Protein AF-A0A946WS63-F1 (afdb_monomer)

Structure (mmCIF, N/CA/C/O backbone):
data_AF-A0A946WS63-F1
#
_entry.id   AF-A0A946WS63-F1
#
loop_
_atom_site.group_PDB
_atom_site.id
_atom_site.type_symbol
_atom_site.label_atom_id
_atom_site.label_alt_id
_atom_site.label_comp_id
_atom_site.label_asym_id
_atom_site.label_entity_id
_atom_site.label_seq_id
_atom_site.pdbx_PDB_ins_code
_atom_site.Cartn_x
_atom_site.Cartn_y
_atom_site.Cartn_z
_atom_site.occupancy
_atom_site.B_iso_or_equiv
_atom_site.auth_seq_id
_atom_site.auth_comp_id
_atom_site.auth_asym_id
_atom_site.auth_atom_id
_atom_site.pdbx_PDB_model_num
ATOM 1 N N . MET A 1 1 ? 13.168 -41.977 -42.719 1.00 45.47 1 MET A N 1
ATOM 2 C CA . MET A 1 1 ? 12.882 -40.544 -42.503 1.00 45.47 1 MET A CA 1
ATOM 3 C C . MET A 1 1 ? 12.108 -40.447 -41.207 1.00 45.47 1 MET A C 1
ATOM 5 O O . MET A 1 1 ? 11.120 -41.153 -41.066 1.00 45.47 1 MET A O 1
ATOM 9 N N . ILE A 1 2 ? 12.636 -39.710 -40.234 1.00 39.19 2 ILE A N 1
ATOM 10 C CA . ILE A 1 2 ? 12.066 -39.581 -38.894 1.00 39.19 2 ILE A CA 1
ATOM 11 C C . ILE A 1 2 ? 11.489 -38.170 -38.816 1.00 39.19 2 ILE A C 1
ATOM 13 O O . ILE A 1 2 ? 12.269 -37.226 -38.771 1.00 39.19 2 ILE A O 1
ATOM 17 N N . ASP A 1 3 ? 10.166 -38.025 -38.781 1.00 42.94 3 ASP A N 1
ATOM 18 C CA . ASP A 1 3 ? 9.544 -36.787 -38.306 1.00 42.94 3 ASP A CA 1
ATOM 19 C C . ASP A 1 3 ? 9.078 -37.011 -36.869 1.00 42.94 3 ASP A C 1
ATOM 21 O O . ASP A 1 3 ? 7.996 -37.529 -36.590 1.00 42.94 3 ASP A O 1
ATOM 25 N N . GLN A 1 4 ? 9.966 -36.665 -35.935 1.00 46.38 4 GLN A N 1
ATOM 26 C CA . GLN A 1 4 ? 9.633 -36.573 -34.522 1.00 46.38 4 GLN A CA 1
ATOM 27 C C . GLN A 1 4 ? 8.881 -35.266 -34.275 1.00 46.38 4 GLN A C 1
ATOM 29 O O . GLN A 1 4 ? 9.464 -34.185 -34.219 1.00 46.38 4 GLN A O 1
ATOM 34 N N . ASN A 1 5 ? 7.566 -35.403 -34.147 1.00 52.06 5 ASN A N 1
ATOM 35 C CA . ASN A 1 5 ? 6.743 -34.825 -33.088 1.00 52.06 5 ASN A CA 1
ATOM 36 C C . ASN A 1 5 ? 7.452 -33.755 -32.221 1.00 52.06 5 ASN A C 1
ATOM 38 O O . ASN A 1 5 ? 8.029 -34.064 -31.177 1.00 52.06 5 ASN A O 1
ATOM 42 N N . ARG A 1 6 ? 7.404 -32.481 -32.631 1.00 48.72 6 ARG A N 1
ATOM 43 C CA . ARG A 1 6 ? 7.819 -31.361 -31.773 1.00 48.72 6 ARG A CA 1
ATOM 44 C C . ARG A 1 6 ? 6.637 -30.908 -30.923 1.00 48.72 6 ARG A C 1
ATOM 46 O O . ARG A 1 6 ? 5.990 -29.908 -31.213 1.00 48.72 6 ARG A O 1
ATOM 53 N N . ASN A 1 7 ? 6.386 -31.647 -29.846 1.00 55.44 7 ASN A N 1
ATOM 54 C CA . ASN A 1 7 ? 5.740 -31.079 -28.669 1.00 55.44 7 ASN A CA 1
ATOM 55 C C . ASN A 1 7 ? 6.703 -30.045 -28.071 1.00 55.44 7 ASN A C 1
ATOM 57 O O . ASN A 1 7 ? 7.649 -30.403 -27.371 1.00 55.44 7 ASN A O 1
ATOM 61 N N . SER A 1 8 ? 6.491 -28.764 -28.369 1.00 54.53 8 SER A N 1
ATOM 62 C CA . SER A 1 8 ? 7.153 -27.686 -27.632 1.00 54.53 8 SER A CA 1
ATOM 63 C C . SER A 1 8 ? 6.685 -27.719 -26.171 1.00 54.53 8 SER A C 1
ATOM 65 O O . SER A 1 8 ? 5.471 -27.751 -25.939 1.00 54.53 8 SER A O 1
ATOM 67 N N . PRO A 1 9 ? 7.584 -27.685 -25.172 1.00 51.78 9 PRO A N 1
ATOM 68 C CA . PRO A 1 9 ? 7.164 -27.496 -23.794 1.00 51.78 9 PRO A CA 1
ATOM 69 C C . PRO A 1 9 ? 6.581 -26.085 -23.660 1.00 51.78 9 PRO A C 1
ATOM 71 O O . PRO A 1 9 ? 7.268 -25.092 -23.888 1.00 51.78 9 PRO A O 1
ATOM 74 N N . LYS A 1 10 ? 5.296 -25.985 -23.307 1.00 59.19 10 LYS A N 1
ATOM 75 C CA . LYS A 1 10 ? 4.738 -24.751 -22.744 1.00 59.19 10 LYS A CA 1
ATOM 76 C C . LYS A 1 10 ? 5.339 -24.620 -21.346 1.00 59.19 10 LYS A C 1
ATOM 78 O O . LYS A 1 10 ? 4.878 -25.300 -20.432 1.00 59.19 10 LYS A O 1
ATOM 83 N N . SER A 1 11 ? 6.416 -23.854 -21.191 1.00 66.25 11 SER A N 1
ATOM 84 C CA . SER A 1 11 ? 6.976 -23.611 -19.864 1.00 66.25 11 SER A CA 1
ATOM 85 C C . SER A 1 11 ? 5.987 -22.761 -19.055 1.00 66.25 11 SER A C 1
ATOM 87 O O . SER A 1 11 ? 5.548 -21.702 -19.495 1.00 66.25 11 SER A O 1
ATOM 89 N N . ASN A 1 12 ? 5.594 -23.254 -17.877 1.00 73.69 12 ASN A N 1
ATOM 90 C CA . ASN A 1 12 ? 4.776 -22.525 -16.896 1.00 73.69 12 ASN A CA 1
ATOM 91 C C . ASN A 1 12 ? 5.679 -21.688 -15.972 1.00 73.69 12 ASN A C 1
ATOM 93 O O . ASN A 1 12 ? 5.493 -21.664 -14.755 1.00 73.69 12 ASN A O 1
ATOM 97 N N . GLU A 1 13 ? 6.727 -21.089 -16.530 1.00 79.88 13 GLU A N 1
ATOM 98 C CA . GLU A 1 13 ? 7.737 -20.374 -15.759 1.00 79.88 13 GLU A CA 1
ATOM 99 C C . GLU A 1 13 ? 7.299 -18.922 -15.558 1.00 79.88 13 GLU A C 1
ATOM 101 O O . GLU A 1 13 ? 6.982 -18.211 -16.512 1.00 79.88 13 GLU A O 1
ATOM 106 N N . TYR A 1 14 ? 7.278 -18.485 -14.299 1.00 68.75 14 TYR A N 1
ATOM 107 C CA . TYR A 1 14 ? 7.043 -17.095 -13.926 1.00 68.75 14 TYR A CA 1
ATOM 108 C C . TYR A 1 14 ? 8.393 -16.445 -13.625 1.00 68.75 14 TYR A C 1
ATOM 110 O O . TYR A 1 14 ? 9.072 -16.840 -12.680 1.00 68.75 14 TYR A O 1
ATOM 118 N N . PHE A 1 15 ? 8.772 -15.445 -14.417 1.00 60.28 15 PHE A N 1
ATOM 119 C CA . PHE A 1 15 ? 9.956 -14.626 -14.170 1.00 60.28 15 PHE A CA 1
ATOM 120 C C . PHE A 1 15 ? 9.532 -13.289 -13.564 1.00 60.28 15 PHE A C 1
ATOM 122 O O . PHE A 1 15 ? 8.589 -12.655 -14.040 1.00 60.28 15 PHE A O 1
ATOM 129 N N . THR A 1 16 ? 10.233 -12.850 -12.523 1.00 60.94 16 THR A N 1
ATOM 130 C CA . THR A 1 16 ? 10.085 -11.506 -11.957 1.00 60.94 16 THR A CA 1
ATOM 131 C C . THR A 1 16 ? 11.400 -10.761 -12.156 1.00 60.94 16 THR A C 1
ATOM 133 O O . THR A 1 16 ? 12.411 -11.136 -11.565 1.00 60.94 16 THR A O 1
ATOM 136 N N . GLU A 1 17 ? 11.410 -9.728 -12.995 1.00 54.66 17 GLU A N 1
ATOM 137 C CA . GLU A 1 17 ? 12.567 -8.843 -13.151 1.00 54.66 17 GLU A CA 1
ATOM 138 C C . GLU A 1 17 ? 12.390 -7.600 -12.270 1.00 54.66 17 GLU A C 1
ATOM 140 O O . GLU A 1 17 ? 11.484 -6.795 -12.491 1.00 54.66 17 GLU A O 1
ATOM 145 N N . GLY A 1 18 ? 13.269 -7.436 -11.277 1.00 62.25 18 GLY A N 1
ATOM 146 C CA . GLY A 1 18 ? 13.241 -6.302 -10.348 1.00 62.25 18 GLY A CA 1
ATOM 147 C C . GLY A 1 18 ? 12.190 -6.413 -9.236 1.00 62.25 18 GLY A C 1
ATOM 148 O O . GLY A 1 18 ? 11.258 -7.217 -9.295 1.00 62.25 18 GLY A O 1
ATOM 149 N N . GLY A 1 19 ? 12.381 -5.610 -8.190 1.00 76.12 19 GLY A N 1
ATOM 150 C CA . GLY A 1 19 ? 11.512 -5.507 -7.025 1.00 76.12 19 GLY A CA 1
ATOM 151 C C . GLY A 1 19 ? 10.668 -4.232 -7.062 1.00 76.12 19 GLY A C 1
ATOM 152 O O . GLY A 1 19 ? 10.022 -3.896 -8.060 1.00 76.12 19 GLY A O 1
ATOM 153 N N . LEU A 1 20 ? 10.651 -3.504 -5.946 1.00 86.06 20 LEU A N 1
ATOM 154 C CA . LEU A 1 20 ? 9.884 -2.264 -5.811 1.00 86.06 20 LEU A CA 1
ATOM 155 C C . LEU A 1 20 ? 10.603 -1.043 -6.404 1.00 86.06 20 LEU A C 1
ATOM 157 O O . LEU A 1 20 ? 10.045 0.046 -6.370 1.00 86.06 20 LEU A O 1
ATOM 161 N N . GLU A 1 21 ? 11.795 -1.162 -6.991 1.00 88.19 21 GLU A N 1
ATOM 162 C CA . GLU A 1 21 ? 12.591 0.004 -7.411 1.00 88.19 21 GLU A CA 1
ATOM 163 C C . GLU A 1 21 ? 11.857 0.857 -8.449 1.00 88.19 21 GLU A C 1
ATOM 165 O O . GLU A 1 21 ? 11.841 2.083 -8.356 1.00 88.19 21 GLU A O 1
ATOM 170 N N . ASN A 1 22 ? 11.209 0.218 -9.426 1.00 87.94 22 ASN A N 1
ATOM 171 C CA . ASN A 1 22 ? 10.415 0.918 -10.440 1.00 87.94 22 ASN A CA 1
ATOM 172 C C . ASN A 1 22 ? 9.159 1.562 -9.850 1.00 87.94 22 ASN A C 1
ATOM 174 O O . ASN A 1 22 ? 8.718 2.603 -10.335 1.00 87.94 22 ASN A O 1
ATOM 178 N N . PHE A 1 23 ? 8.593 0.960 -8.807 1.00 91.06 23 PHE A N 1
ATOM 179 C CA . PHE A 1 23 ? 7.492 1.550 -8.063 1.00 91.06 23 PHE A CA 1
ATOM 180 C C . PHE A 1 23 ? 7.972 2.789 -7.300 1.00 91.06 23 PHE A C 1
ATOM 182 O O . PHE A 1 23 ? 7.449 3.876 -7.529 1.00 91.06 23 PHE A O 1
ATOM 189 N N . ILE A 1 24 ? 9.028 2.654 -6.493 1.00 92.44 24 ILE A N 1
ATOM 190 C CA . ILE A 1 24 ? 9.610 3.720 -5.669 1.00 92.44 24 ILE A CA 1
ATOM 191 C C . ILE A 1 24 ? 10.069 4.914 -6.514 1.00 92.44 24 ILE A 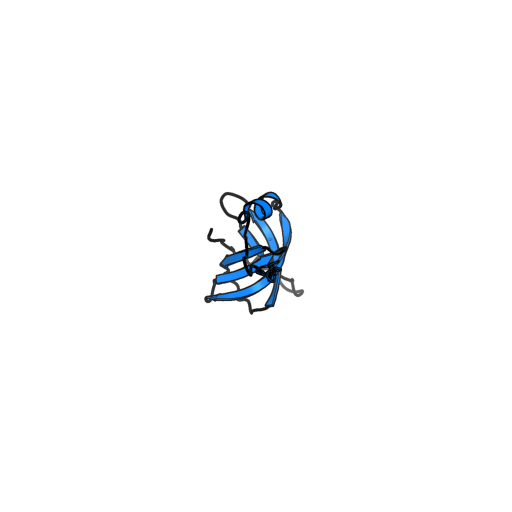C 1
ATOM 193 O O . ILE A 1 24 ? 9.760 6.049 -6.168 1.00 92.44 24 ILE A O 1
ATOM 197 N N . LYS A 1 25 ? 10.721 4.685 -7.663 1.00 92.44 25 LYS A N 1
ATOM 198 C CA . LYS A 1 25 ? 11.162 5.754 -8.586 1.00 92.44 25 LYS A CA 1
ATOM 199 C C . LYS A 1 25 ? 10.027 6.629 -9.121 1.00 92.44 25 LYS A C 1
ATOM 201 O O . LYS A 1 25 ? 10.288 7.733 -9.582 1.00 92.44 25 LYS A O 1
ATOM 206 N N . ARG A 1 26 ? 8.793 6.122 -9.122 1.00 93.69 26 ARG A N 1
ATOM 207 C CA . ARG A 1 26 ? 7.610 6.845 -9.606 1.00 93.69 26 ARG A CA 1
ATOM 208 C C . ARG A 1 26 ? 6.901 7.625 -8.504 1.00 93.69 26 ARG A C 1
ATOM 210 O O . ARG A 1 26 ? 5.963 8.350 -8.817 1.00 93.69 26 ARG A O 1
ATOM 217 N N . LEU A 1 27 ? 7.278 7.427 -7.243 1.00 95.69 27 LEU A N 1
ATOM 218 C CA . LEU A 1 27 ? 6.623 8.068 -6.114 1.00 95.69 27 LEU A CA 1
ATOM 219 C C . LEU A 1 27 ? 7.232 9.434 -5.828 1.00 95.69 27 LEU A C 1
ATOM 221 O O . LEU A 1 27 ? 8.446 9.612 -5.814 1.00 95.69 27 LEU A O 1
ATOM 225 N N . GLU A 1 28 ? 6.357 10.376 -5.503 1.00 96.25 28 GLU A N 1
ATOM 226 C CA . GLU A 1 28 ? 6.719 11.719 -5.071 1.00 96.25 28 GLU A CA 1
ATOM 227 C C . GLU A 1 28 ? 5.942 12.060 -3.802 1.00 96.25 28 GLU A C 1
ATOM 229 O O . GLU A 1 28 ? 4.788 11.658 -3.639 1.00 96.25 28 GLU A O 1
ATOM 234 N N . LYS A 1 29 ? 6.555 12.813 -2.885 1.00 95.94 29 LYS A N 1
ATOM 235 C CA . LYS A 1 29 ? 5.875 13.265 -1.666 1.00 95.94 29 LYS A CA 1
ATOM 236 C C . LYS A 1 29 ? 4.641 14.103 -2.021 1.00 95.94 29 LYS A C 1
ATOM 238 O O . LYS A 1 29 ? 4.714 15.009 -2.842 1.00 95.94 29 LYS A O 1
ATOM 243 N N . GLY A 1 30 ? 3.514 13.813 -1.377 1.00 96.00 30 GLY A N 1
ATOM 244 C CA . GLY A 1 30 ? 2.210 14.422 -1.645 1.00 96.00 30 GLY A CA 1
ATOM 245 C C . GLY A 1 30 ? 1.400 13.726 -2.746 1.00 96.00 30 GLY A C 1
ATOM 246 O O . GLY A 1 30 ? 0.219 14.035 -2.909 1.00 96.00 30 GLY A O 1
ATOM 247 N N . MET A 1 31 ? 1.984 12.767 -3.472 1.00 96.94 31 MET A N 1
ATOM 248 C CA . MET A 1 31 ? 1.281 12.013 -4.509 1.00 96.94 31 MET A CA 1
ATOM 249 C C . MET A 1 31 ? 0.123 11.207 -3.915 1.00 96.94 31 MET A C 1
ATOM 251 O O . MET A 1 31 ? 0.289 10.502 -2.920 1.00 96.94 31 MET A O 1
ATOM 255 N N . GLN A 1 32 ? -1.048 11.286 -4.550 1.00 96.62 32 GLN A N 1
ATOM 256 C CA . GLN A 1 32 ? -2.204 10.471 -4.187 1.00 96.62 32 GLN A CA 1
ATOM 257 C C . GLN A 1 32 ? -2.169 9.134 -4.920 1.00 96.62 32 GLN A C 1
ATOM 259 O O . GLN A 1 32 ? -2.032 9.079 -6.143 1.00 96.62 32 GLN A O 1
ATOM 264 N N . LEU A 1 33 ? -2.354 8.057 -4.168 1.00 96.06 33 LEU A N 1
ATOM 265 C CA . LEU A 1 33 ? -2.397 6.692 -4.666 1.00 96.06 33 LEU A CA 1
ATOM 266 C C . LEU A 1 33 ? -3.767 6.086 -4.366 1.00 96.06 33 LEU A C 1
ATOM 268 O O . LEU A 1 33 ? -4.397 6.377 -3.348 1.00 96.06 33 LEU A O 1
ATOM 272 N N . SER A 1 34 ? -4.222 5.214 -5.256 1.00 96.44 34 SER A N 1
ATOM 273 C CA . SER A 1 34 ? -5.343 4.313 -4.988 1.00 96.44 34 SER A CA 1
ATOM 274 C C . SER A 1 34 ? -4.805 2.894 -4.934 1.00 96.44 34 SER A C 1
ATOM 276 O O . SER A 1 34 ? -4.016 2.495 -5.795 1.00 96.44 34 SER A O 1
ATOM 278 N N . GLY A 1 35 ? -5.220 2.150 -3.918 1.00 96.25 35 GLY A N 1
ATOM 279 C CA . GLY A 1 35 ? -4.795 0.778 -3.710 1.00 96.25 35 GLY A CA 1
ATOM 280 C C . GLY A 1 35 ? -5.940 -0.116 -3.272 1.00 96.25 35 GLY A C 1
ATOM 281 O O . GLY A 1 35 ? -7.043 0.348 -2.978 1.00 96.25 35 GLY A O 1
ATOM 282 N N . ARG A 1 36 ? -5.661 -1.416 -3.236 1.00 97.56 36 ARG A N 1
ATOM 283 C CA . ARG A 1 36 ? -6.604 -2.434 -2.776 1.00 97.56 36 ARG A CA 1
ATOM 284 C C . ARG A 1 36 ? -5.928 -3.405 -1.826 1.00 97.56 36 ARG A C 1
ATOM 286 O O . ARG A 1 36 ? -4.836 -3.880 -2.130 1.00 97.56 36 ARG A O 1
ATOM 293 N N . ILE A 1 37 ? -6.592 -3.746 -0.733 1.00 97.25 37 ILE A N 1
ATOM 294 C CA . ILE A 1 37 ? -6.155 -4.823 0.157 1.00 97.25 37 ILE A CA 1
ATOM 295 C C . ILE A 1 37 ? -6.445 -6.159 -0.527 1.00 97.25 37 ILE A C 1
ATOM 297 O O . ILE A 1 37 ? -7.587 -6.451 -0.871 1.00 97.25 37 ILE A O 1
ATOM 301 N N . LEU A 1 38 ? -5.422 -6.966 -0.790 1.00 97.25 38 LEU A N 1
ATOM 302 C CA . LEU A 1 38 ? -5.586 -8.293 -1.391 1.00 97.25 38 LEU A CA 1
ATOM 303 C C . LEU A 1 38 ? -5.766 -9.377 -0.337 1.00 97.25 38 LEU A C 1
ATOM 305 O O . LEU A 1 38 ? -6.565 -10.293 -0.534 1.00 97.25 38 LEU A O 1
ATOM 309 N N . ASP A 1 39 ? -5.009 -9.258 0.750 1.00 97.00 39 ASP A N 1
ATOM 310 C CA . ASP A 1 39 ? -5.011 -10.203 1.855 1.00 97.00 39 ASP A CA 1
ATOM 311 C C . ASP A 1 39 ? -4.700 -9.508 3.183 1.00 97.00 39 ASP A C 1
ATOM 313 O O . ASP A 1 39 ? -4.043 -8.461 3.201 1.00 97.00 39 ASP A O 1
ATOM 317 N N . CYS A 1 40 ? -5.164 -10.111 4.275 1.00 95.69 40 CYS A N 1
ATOM 318 C CA . CYS A 1 40 ? -4.849 -9.699 5.641 1.00 95.69 40 CYS A CA 1
ATOM 319 C C . CYS A 1 40 ? -3.961 -10.792 6.241 1.00 95.69 40 CYS A C 1
ATOM 321 O O . CYS A 1 40 ? -4.454 -11.8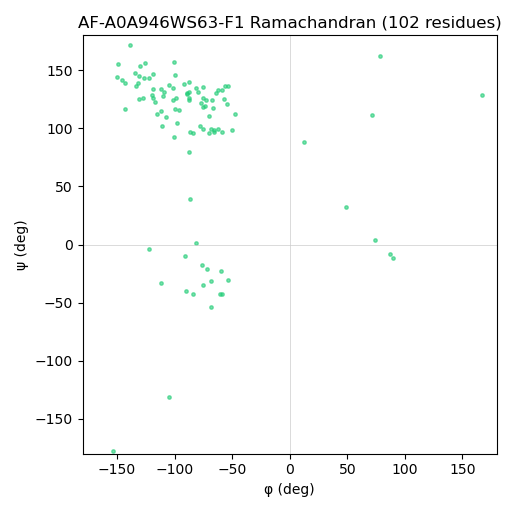73 6.559 1.00 95.69 40 CYS A O 1
ATOM 323 N N . ALA A 1 41 ? -2.655 -10.536 6.306 1.00 89.31 41 ALA A N 1
ATOM 324 C CA . ALA A 1 41 ? -1.670 -11.510 6.770 1.00 89.31 41 ALA A CA 1
ATOM 325 C C . ALA A 1 41 ? -1.700 -11.669 8.299 1.00 89.31 41 ALA A C 1
ATOM 327 O O . ALA A 1 41 ? -1.505 -12.775 8.795 1.00 89.31 41 ALA A O 1
ATOM 328 N N . ASP A 1 42 ? -1.976 -10.576 9.018 1.00 91.00 42 ASP A N 1
ATOM 329 C CA . ASP A 1 42 ? -2.153 -10.527 10.475 1.00 91.00 42 ASP A CA 1
ATOM 330 C C . ASP A 1 42 ? -3.062 -9.332 10.860 1.00 91.00 42 ASP A C 1
ATOM 332 O O . ASP A 1 42 ? -3.515 -8.598 9.977 1.00 91.00 42 ASP A O 1
ATOM 336 N N . GLU A 1 43 ? -3.312 -9.083 12.153 1.00 88.62 43 GLU A N 1
ATOM 337 C CA . GLU A 1 43 ? -4.142 -7.965 12.656 1.00 88.62 43 GLU A CA 1
ATOM 338 C C . GLU A 1 43 ? -3.698 -6.587 12.137 1.00 88.62 43 GLU A C 1
ATOM 340 O O . GLU A 1 43 ? -4.514 -5.673 11.960 1.00 88.62 43 GLU A O 1
ATOM 345 N N . HIS A 1 44 ? -2.401 -6.429 11.876 1.00 93.12 44 HIS A N 1
ATOM 346 C CA . HIS A 1 44 ? -1.817 -5.171 11.419 1.00 93.12 44 HIS A CA 1
ATOM 347 C C . HIS A 1 44 ? -1.084 -5.282 10.090 1.00 93.12 44 HIS A C 1
ATOM 349 O O . HIS A 1 44 ? -0.645 -4.254 9.589 1.00 93.12 44 HIS A O 1
ATOM 355 N N . GLN A 1 45 ? -0.967 -6.475 9.504 1.00 95.38 45 GLN A N 1
ATOM 356 C CA . GLN A 1 45 ? -0.219 -6.694 8.269 1.00 95.38 45 GLN A CA 1
ATOM 357 C C . GLN A 1 45 ? -1.146 -7.002 7.097 1.00 95.38 45 GLN A C 1
ATOM 359 O O . GLN A 1 45 ? -1.973 -7.913 7.138 1.00 95.38 45 GLN A O 1
ATOM 364 N N . TYR A 1 46 ? -0.961 -6.257 6.014 1.00 96.56 46 TYR A N 1
ATOM 365 C CA . TYR A 1 46 ? -1.820 -6.279 4.839 1.00 96.56 46 TYR A CA 1
ATOM 366 C C . TYR A 1 46 ? -0.993 -6.398 3.569 1.00 96.56 46 TYR A C 1
ATOM 368 O O . TYR A 1 46 ? 0.019 -5.712 3.406 1.00 96.56 46 TYR A O 1
ATOM 376 N N . LEU A 1 47 ? -1.476 -7.208 2.628 1.00 96.81 47 LEU A N 1
ATOM 377 C CA . LEU A 1 47 ? -0.954 -7.229 1.269 1.00 96.81 47 LEU A CA 1
ATOM 378 C C . LEU A 1 47 ? -1.678 -6.166 0.436 1.00 96.81 47 LEU A C 1
ATOM 380 O O . LEU A 1 47 ? -2.774 -6.395 -0.079 1.00 96.81 47 LEU A O 1
ATOM 384 N N . LEU A 1 48 ? -1.069 -4.993 0.306 1.00 96.62 48 LEU A N 1
ATOM 385 C CA . LEU A 1 48 ? -1.599 -3.850 -0.428 1.00 96.62 48 LEU A CA 1
ATOM 386 C C . LEU A 1 48 ? -1.174 -3.901 -1.900 1.00 96.62 48 LEU A C 1
ATOM 388 O O . LEU A 1 48 ? 0.011 -4.001 -2.209 1.00 96.62 48 LEU A O 1
ATOM 392 N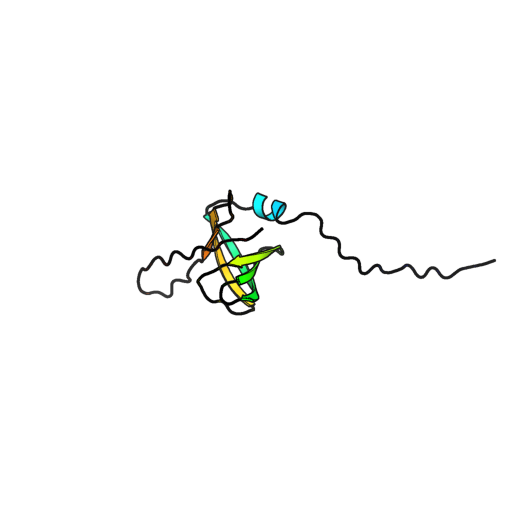 N . ARG A 1 49 ? -2.127 -3.765 -2.827 1.00 96.19 49 ARG A N 1
ATOM 393 C CA . ARG A 1 49 ? -1.846 -3.616 -4.261 1.00 96.19 49 ARG A CA 1
ATOM 394 C C . ARG A 1 49 ? -1.956 -2.171 -4.720 1.00 96.19 49 ARG A C 1
ATOM 396 O O . ARG A 1 49 ? -3.036 -1.593 -4.623 1.00 96.19 49 ARG A O 1
ATOM 403 N N . ILE A 1 50 ? -0.893 -1.639 -5.327 1.00 95.94 50 ILE A N 1
ATOM 404 C CA . ILE A 1 50 ? -0.873 -0.334 -6.013 1.00 95.94 50 ILE A CA 1
ATOM 405 C C . ILE A 1 50 ? -0.243 -0.515 -7.396 1.00 95.94 50 ILE A C 1
ATOM 407 O O . ILE A 1 50 ? 0.858 -1.039 -7.513 1.00 95.94 50 ILE A O 1
ATOM 411 N N . TRP A 1 51 ? -0.939 -0.100 -8.460 1.00 93.19 51 TRP A N 1
ATOM 412 C CA . TRP A 1 51 ? -0.456 -0.176 -9.855 1.00 93.19 51 TRP A CA 1
ATOM 413 C C . TRP A 1 51 ? 0.121 -1.541 -10.282 1.00 93.19 51 TRP A C 1
ATOM 415 O O . TRP A 1 51 ? 1.031 -1.604 -11.102 1.00 93.19 51 TRP A O 1
ATOM 425 N N . GLY A 1 52 ? -0.403 -2.633 -9.722 1.00 91.00 52 GLY A N 1
ATOM 426 C CA . GLY A 1 52 ? 0.066 -3.997 -9.993 1.00 91.00 52 GLY A CA 1
ATOM 427 C C . GLY A 1 52 ? 1.180 -4.497 -9.065 1.00 91.00 52 GLY A C 1
ATOM 428 O O . GLY A 1 52 ? 1.411 -5.702 -9.026 1.00 91.00 52 GLY A O 1
ATOM 429 N N . TYR A 1 53 ? 1.797 -3.626 -8.265 1.00 92.62 53 TYR A N 1
ATOM 430 C CA . TYR A 1 53 ? 2.754 -4.010 -7.226 1.00 92.62 53 TYR A CA 1
ATOM 431 C C . TYR A 1 53 ? 2.014 -4.502 -5.990 1.00 92.62 53 TYR A C 1
ATOM 433 O O . TYR A 1 53 ? 1.093 -3.829 -5.532 1.00 92.62 53 TYR A O 1
ATOM 441 N N . ASN A 1 54 ? 2.420 -5.654 -5.456 1.00 93.19 54 ASN A N 1
ATOM 442 C CA . ASN A 1 54 ? 1.935 -6.166 -4.176 1.00 93.19 54 ASN A CA 1
ATOM 443 C C . ASN A 1 54 ? 2.973 -5.829 -3.108 1.00 93.19 54 ASN A C 1
ATOM 445 O O . ASN A 1 54 ? 4.144 -6.164 -3.267 1.00 93.19 54 ASN A O 1
ATOM 449 N N . ILE A 1 55 ? 2.541 -5.165 -2.047 1.00 93.12 55 ILE A N 1
ATOM 450 C CA . ILE A 1 55 ? 3.411 -4.603 -1.024 1.00 93.12 55 ILE A CA 1
ATOM 451 C C . ILE A 1 55 ? 2.911 -5.108 0.321 1.00 93.12 55 ILE A C 1
ATOM 453 O O . ILE A 1 55 ? 1.729 -4.957 0.631 1.00 93.12 55 ILE A O 1
ATOM 457 N N . LEU A 1 56 ? 3.792 -5.724 1.106 1.00 94.00 56 LEU A N 1
ATOM 458 C CA . LEU A 1 56 ? 3.476 -6.054 2.489 1.00 94.00 56 LEU A CA 1
ATOM 459 C C . LEU A 1 56 ? 3.584 -4.775 3.320 1.00 94.00 56 LEU A C 1
ATOM 461 O O . LEU A 1 56 ? 4.616 -4.108 3.320 1.00 94.00 56 LEU A O 1
ATOM 465 N N . THR A 1 57 ? 2.495 -4.404 3.979 1.00 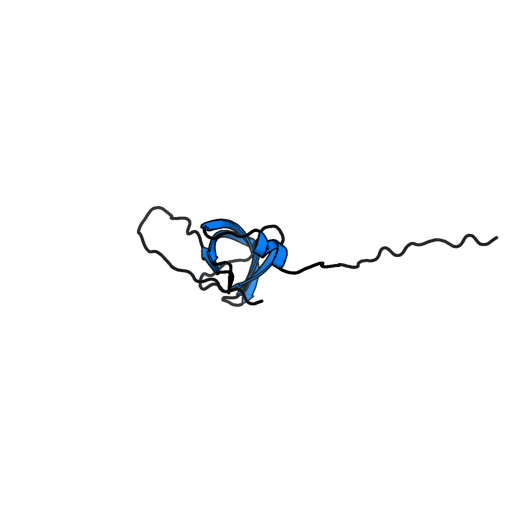93.44 57 THR A N 1
ATOM 466 C CA . THR A 1 57 ? 2.373 -3.122 4.680 1.00 93.44 57 THR A CA 1
ATOM 467 C C . THR A 1 57 ? 1.779 -3.316 6.058 1.00 93.44 57 THR A C 1
ATOM 469 O O . THR A 1 57 ? 0.926 -4.183 6.243 1.00 93.44 57 THR A O 1
ATOM 47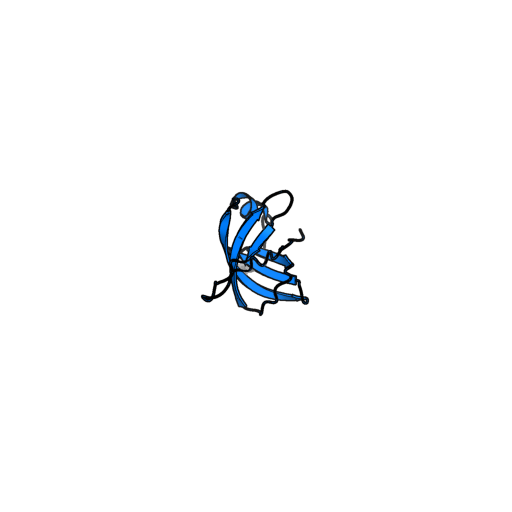2 N N . GLU A 1 58 ? 2.188 -2.480 7.003 1.00 95.19 58 GLU A N 1
ATOM 473 C CA . GLU A 1 58 ? 1.637 -2.458 8.352 1.00 95.19 58 GLU A CA 1
ATOM 474 C C . GLU A 1 58 ? 0.712 -1.267 8.557 1.00 95.19 58 GLU A C 1
ATOM 476 O O . GLU A 1 58 ? 1.060 -0.158 8.172 1.00 95.19 58 GLU A O 1
ATOM 481 N N . SER A 1 59 ? -0.439 -1.453 9.204 1.00 93.25 59 SER A N 1
ATOM 482 C CA . SER A 1 59 ? -1.323 -0.349 9.578 1.00 93.25 59 SER A CA 1
ATOM 483 C C . SER A 1 59 ? -2.030 -0.597 10.904 1.00 93.25 59 SER A C 1
ATOM 485 O O . SER A 1 59 ? -2.513 -1.693 11.182 1.00 93.25 59 SER A O 1
ATOM 487 N N . LYS A 1 60 ? -2.173 0.470 11.700 1.00 91.19 60 LYS A N 1
ATOM 488 C CA . LYS A 1 60 ? -3.014 0.468 12.910 1.00 91.19 60 LYS A CA 1
ATOM 489 C C . LYS A 1 60 ? -4.506 0.453 12.585 1.00 91.19 60 LYS A C 1
ATOM 491 O O . LYS A 1 60 ? -5.317 0.124 13.446 1.00 91.19 60 LYS A O 1
ATOM 496 N N . LYS A 1 61 ? -4.887 0.863 11.372 1.00 91.12 61 LYS A N 1
ATOM 497 C CA . LYS A 1 61 ? -6.275 0.780 10.930 1.00 91.12 61 LYS A CA 1
ATOM 498 C C . LYS A 1 61 ? -6.559 -0.638 10.451 1.00 91.12 61 LYS A C 1
ATOM 500 O O . LYS A 1 61 ? -5.793 -1.185 9.668 1.00 91.12 61 LYS A O 1
ATOM 505 N N . SER A 1 62 ? -7.693 -1.183 10.875 1.00 92.00 62 SER A N 1
ATOM 506 C CA . SER A 1 62 ? -8.177 -2.462 10.372 1.00 92.00 62 SER A CA 1
ATOM 507 C C . SER A 1 62 ? -8.765 -2.327 8.972 1.00 92.00 62 SER A C 1
ATOM 509 O O . SER A 1 62 ? -9.560 -1.417 8.712 1.00 92.00 62 SER A O 1
ATOM 511 N N . PHE A 1 63 ? -8.411 -3.265 8.100 1.00 93.44 63 PHE A N 1
ATOM 512 C CA . PHE A 1 63 ? -8.998 -3.409 6.772 1.00 93.44 63 PHE A CA 1
ATOM 513 C C . PHE A 1 63 ? -9.523 -4.825 6.555 1.00 93.44 63 PHE A C 1
ATOM 515 O O . PHE A 1 63 ? -9.061 -5.785 7.175 1.00 93.44 63 PHE A O 1
ATOM 522 N N . GLN A 1 64 ? -10.475 -4.953 5.639 1.00 94.75 64 GLN A N 1
ATOM 523 C CA . GLN A 1 64 ? -10.946 -6.231 5.131 1.00 94.75 64 GLN A CA 1
ATOM 524 C C . GLN A 1 64 ? -10.317 -6.536 3.773 1.00 94.75 64 GLN A C 1
ATOM 526 O O . GLN A 1 64 ? -9.904 -5.646 3.020 1.00 94.75 64 GLN A O 1
ATOM 531 N N . ARG A 1 65 ? -10.270 -7.826 3.429 1.00 96.00 65 ARG A N 1
ATOM 532 C CA . ARG A 1 65 ? -9.893 -8.249 2.080 1.00 96.00 65 ARG A CA 1
ATOM 533 C C . ARG A 1 65 ? -10.768 -7.542 1.060 1.00 96.00 65 ARG A C 1
ATOM 535 O O . ARG A 1 65 ? -11.986 -7.497 1.192 1.00 96.00 65 ARG A O 1
ATOM 542 N N . TYR A 1 66 ? -10.118 -7.070 0.008 1.00 95.69 66 TYR A N 1
ATOM 543 C CA . TYR A 1 66 ? -10.698 -6.356 -1.120 1.00 95.69 66 TYR A CA 1
ATOM 544 C C . TYR A 1 66 ? -11.132 -4.913 -0.865 1.00 95.69 66 TYR A C 1
ATOM 546 O O . TYR A 1 66 ? -11.608 -4.302 -1.828 1.00 95.69 66 TYR A O 1
ATOM 554 N N . ASP A 1 67 ? -10.888 -4.358 0.328 1.00 95.75 67 ASP A N 1
ATOM 555 C CA . ASP A 1 67 ? -11.089 -2.934 0.610 1.00 95.75 67 ASP A CA 1
ATOM 556 C C . ASP A 1 67 ? -10.287 -2.055 -0.354 1.00 95.75 67 ASP A C 1
ATOM 558 O O . ASP A 1 67 ? -9.105 -2.296 -0.622 1.00 95.75 67 ASP A O 1
ATOM 562 N N . GLU A 1 68 ? -10.932 -1.001 -0.850 1.00 96.75 68 GLU A N 1
ATOM 563 C CA . GLU A 1 68 ? -10.275 0.062 -1.603 1.00 96.75 68 GLU A CA 1
ATOM 564 C C . GLU A 1 68 ? -9.787 1.156 -0.656 1.00 96.75 68 GLU A C 1
ATOM 566 O O . GLU A 1 68 ? -10.541 1.684 0.167 1.00 96.75 68 GLU A O 1
ATOM 571 N N . VAL A 1 69 ? -8.525 1.546 -0.813 1.00 95.06 69 VAL A N 1
ATOM 572 C CA . VAL A 1 69 ? -7.881 2.569 0.010 1.00 95.06 69 VAL A CA 1
ATOM 573 C C . VAL A 1 69 ? -7.362 3.7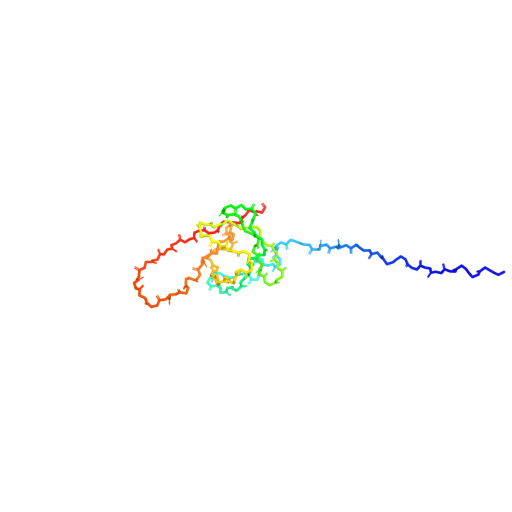05 -0.856 1.00 95.06 69 VAL A C 1
ATOM 575 O O . VAL A 1 69 ? -6.862 3.505 -1.964 1.00 95.06 69 VAL A O 1
ATOM 578 N N . ARG A 1 70 ? -7.472 4.925 -0.333 1.00 96.38 70 ARG A N 1
ATOM 579 C CA . ARG A 1 70 ? -6.821 6.110 -0.892 1.00 96.38 70 ARG A CA 1
ATOM 580 C C . ARG A 1 70 ? -5.711 6.529 0.048 1.00 96.38 70 ARG A C 1
ATOM 582 O O . ARG A 1 70 ? -5.937 6.624 1.251 1.00 96.38 70 ARG A O 1
ATOM 589 N N . LEU A 1 71 ? -4.533 6.761 -0.503 1.00 95.81 71 LEU A N 1
ATOM 590 C CA . LEU A 1 71 ? -3.311 6.999 0.248 1.00 95.81 71 LEU A CA 1
ATOM 591 C C . LEU A 1 71 ? -2.626 8.261 -0.275 1.00 95.81 71 LEU A C 1
ATOM 593 O O . LEU A 1 71 ? -2.784 8.611 -1.444 1.00 95.81 71 LEU A O 1
ATOM 597 N N . VAL A 1 72 ? -1.852 8.923 0.574 1.00 96.94 72 VAL A N 1
ATOM 598 C CA . VAL A 1 72 ? -0.936 10.001 0.192 1.00 96.94 72 VAL A CA 1
ATOM 599 C C . VAL A 1 72 ? 0.477 9.577 0.555 1.00 96.94 72 VAL A C 1
ATOM 601 O O . VAL A 1 72 ? 0.719 9.087 1.656 1.00 96.94 72 VAL A O 1
ATOM 604 N N . VAL A 1 73 ? 1.420 9.772 -0.362 1.00 96.19 73 VAL A N 1
ATOM 605 C CA . VAL A 1 73 ? 2.842 9.534 -0.104 1.00 96.19 73 VAL A CA 1
ATOM 606 C C . VAL A 1 73 ? 3.361 10.598 0.860 1.00 96.19 73 VAL A C 1
ATOM 608 O O . VAL A 1 73 ? 3.494 11.766 0.492 1.00 96.19 73 VAL A O 1
ATOM 611 N N . ARG A 1 74 ? 3.678 10.209 2.094 1.00 95.88 74 ARG A N 1
ATOM 612 C CA . ARG A 1 74 ? 4.280 11.104 3.092 1.00 95.88 74 ARG A CA 1
ATOM 613 C C . ARG A 1 74 ? 5.791 11.184 2.929 1.00 95.88 74 ARG A C 1
ATOM 615 O O . ARG A 1 74 ? 6.375 12.267 3.010 1.00 95.88 74 ARG A O 1
ATOM 622 N N . GLU A 1 75 ? 6.407 10.034 2.695 1.00 94.88 75 GLU A N 1
ATOM 623 C CA . GLU A 1 75 ? 7.852 9.860 2.610 1.00 94.88 75 GLU A CA 1
ATOM 624 C C . GLU A 1 75 ? 8.171 8.706 1.665 1.00 94.88 75 GLU A C 1
ATOM 626 O O . GLU A 1 75 ? 7.411 7.745 1.603 1.00 94.88 75 GLU A O 1
ATOM 631 N N . VAL A 1 76 ? 9.258 8.819 0.903 1.00 92.00 76 VAL A N 1
ATOM 632 C CA . VAL A 1 76 ? 9.704 7.778 -0.041 1.00 92.00 76 VAL A CA 1
ATOM 633 C C . VAL A 1 76 ? 11.015 7.135 0.422 1.00 92.00 76 VAL A C 1
ATOM 635 O O . VAL A 1 76 ? 11.231 5.951 0.192 1.00 92.00 76 VAL A O 1
ATOM 638 N N . SER A 1 77 ? 11.887 7.905 1.079 1.00 87.75 77 SER A N 1
ATOM 639 C CA . SER A 1 77 ? 13.209 7.484 1.546 1.00 87.75 77 SER A CA 1
ATOM 640 C C . SER A 1 77 ? 13.506 8.139 2.900 1.00 87.75 77 SER A C 1
ATOM 642 O O . SER A 1 77 ? 13.259 9.342 3.007 1.00 87.75 77 SER A O 1
ATOM 644 N N . PRO A 1 78 ? 14.105 7.419 3.874 1.00 86.19 78 PRO A N 1
ATOM 645 C CA . PRO A 1 78 ? 14.646 6.051 3.771 1.00 86.19 78 PRO A CA 1
ATOM 646 C C . PRO A 1 78 ? 13.596 4.933 3.773 1.00 86.19 78 PRO A C 1
ATOM 648 O O . PRO A 1 78 ? 13.896 3.826 3.335 1.00 86.19 78 PRO A O 1
ATOM 651 N N . HIS A 1 79 ? 12.370 5.222 4.207 1.00 88.94 79 HIS A N 1
ATOM 652 C CA . HIS A 1 79 ? 11.260 4.275 4.186 1.00 88.94 79 HIS A CA 1
ATOM 653 C C . HIS A 1 79 ? 10.067 4.889 3.459 1.00 88.94 79 HIS A C 1
ATOM 655 O O . HIS A 1 79 ? 9.796 6.085 3.582 1.00 88.94 79 HIS A O 1
ATOM 661 N N . LEU A 1 80 ? 9.339 4.065 2.706 1.00 91.44 80 LEU A N 1
ATOM 662 C CA . LEU A 1 80 ? 8.086 4.493 2.107 1.00 91.44 80 LEU A CA 1
ATOM 663 C C . LEU A 1 80 ? 7.006 4.535 3.190 1.00 91.44 80 LEU A C 1
ATOM 665 O O . LEU A 1 80 ? 6.660 3.504 3.763 1.00 91.44 80 LEU A O 1
ATOM 669 N N . ILE A 1 81 ? 6.461 5.726 3.427 1.00 94.88 81 ILE A N 1
ATOM 670 C CA . ILE A 1 81 ? 5.374 5.952 4.375 1.00 94.88 81 ILE A CA 1
ATOM 671 C C . ILE A 1 81 ? 4.169 6.529 3.640 1.00 94.88 81 ILE A C 1
ATOM 673 O O . ILE A 1 81 ? 4.271 7.528 2.919 1.00 94.88 81 ILE A O 1
ATOM 677 N N . LEU A 1 82 ? 3.016 5.895 3.848 1.00 95.44 82 LEU A N 1
ATOM 678 C CA . LEU A 1 82 ? 1.746 6.246 3.226 1.00 95.44 82 LEU A CA 1
ATOM 679 C C . LEU A 1 82 ? 0.727 6.627 4.303 1.00 95.44 82 LEU A C 1
ATOM 681 O O . LEU A 1 82 ? 0.455 5.838 5.210 1.00 95.44 82 LEU A O 1
ATOM 685 N N . ASP A 1 83 ? 0.133 7.810 4.174 1.00 94.75 83 ASP A N 1
ATOM 686 C CA . ASP A 1 83 ? -0.970 8.238 5.032 1.00 94.75 83 ASP A CA 1
ATOM 687 C C . ASP A 1 83 ? -2.305 7.856 4.386 1.00 94.75 83 ASP A C 1
ATOM 689 O O . ASP A 1 83 ? -2.513 8.044 3.184 1.00 94.75 83 ASP A O 1
ATOM 693 N N . LEU A 1 84 ? -3.245 7.352 5.184 1.00 93.06 84 LEU A N 1
ATOM 694 C CA . LEU A 1 84 ? -4.590 7.059 4.703 1.00 93.06 84 LEU A CA 1
ATOM 695 C C . LEU A 1 84 ? -5.406 8.340 4.531 1.00 93.06 84 LEU A C 1
ATOM 697 O O . LEU A 1 84 ? -5.631 9.088 5.482 1.00 93.06 84 LEU A O 1
ATOM 701 N N . VAL A 1 85 ? -5.958 8.538 3.336 1.00 89.75 85 VAL A N 1
ATOM 702 C CA . VAL A 1 85 ? -6.963 9.572 3.105 1.00 89.75 85 VAL A CA 1
ATOM 703 C C . VAL A 1 85 ? -8.274 9.085 3.705 1.00 89.75 85 VAL A C 1
ATOM 705 O O . VAL A 1 85 ? -9.003 8.281 3.120 1.00 89.75 85 VAL A O 1
ATOM 708 N N . SER A 1 86 ? -8.576 9.571 4.904 1.00 74.62 86 SER A N 1
ATOM 709 C CA . SER A 1 86 ? -9.912 9.464 5.476 1.00 74.62 86 SER A CA 1
ATOM 710 C C . SER A 1 86 ? -10.918 10.055 4.484 1.00 74.62 86 SER A C 1
ATOM 712 O O . SER A 1 86 ? -10.827 11.233 4.129 1.00 74.62 86 SER A O 1
ATOM 714 N N . LYS A 1 87 ? -11.900 9.258 4.036 1.00 57.22 87 LYS A N 1
ATOM 715 C CA . LYS A 1 87 ? -13.156 9.840 3.556 1.00 57.22 87 LYS A CA 1
ATOM 716 C C . LYS A 1 87 ? -13.742 10.543 4.772 1.00 57.22 87 LYS A C 1
ATOM 718 O O . LYS A 1 87 ? -14.302 9.884 5.644 1.00 57.22 87 LYS A O 1
ATOM 723 N N . GLN A 1 88 ? -13.563 11.857 4.856 1.00 42.62 88 GLN A N 1
ATOM 724 C CA . GLN A 1 88 ? -14.318 12.675 5.787 1.00 42.62 88 GLN A CA 1
ATOM 725 C C . GLN A 1 88 ? -15.795 12.470 5.444 1.00 42.62 88 GLN A C 1
ATOM 727 O O . GLN A 1 88 ? -16.330 13.088 4.527 1.00 42.62 88 GLN A O 1
ATOM 732 N N . ASN A 1 89 ? -16.462 11.576 6.174 1.00 38.59 89 ASN A N 1
ATOM 733 C CA . ASN A 1 89 ? -17.868 11.792 6.451 1.00 38.59 89 ASN A CA 1
ATOM 734 C C . ASN A 1 89 ? -17.916 13.157 7.132 1.00 38.59 89 ASN A C 1
ATOM 736 O O . ASN A 1 89 ? 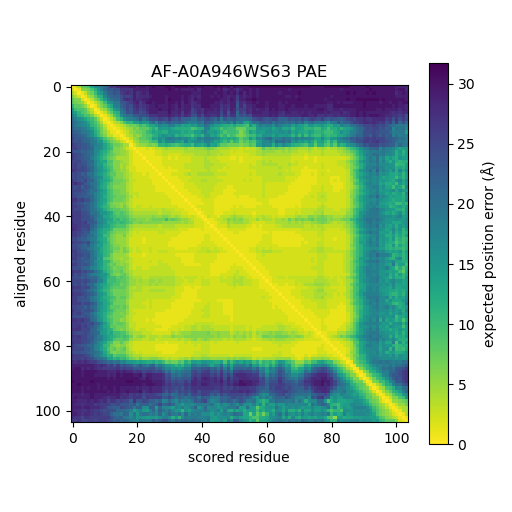-17.164 13.401 8.076 1.00 38.59 89 ASN A O 1
ATOM 740 N N . HIS A 1 90 ? -18.717 14.070 6.591 1.00 39.41 90 HIS A N 1
ATOM 741 C CA . HIS A 1 90 ? -18.971 15.367 7.195 1.00 39.41 90 HIS A CA 1
ATOM 742 C C . HIS A 1 90 ? -19.362 15.172 8.664 1.00 39.41 90 HIS A C 1
ATOM 744 O O . HIS A 1 90 ? -20.508 14.838 8.939 1.00 39.41 90 HIS A O 1
ATOM 750 N N . GLN A 1 91 ? -18.401 15.339 9.575 1.00 40.28 91 GLN A N 1
ATOM 751 C CA . GLN A 1 91 ? -18.498 15.946 10.901 1.00 40.28 91 GLN A CA 1
ATOM 752 C C . GLN A 1 91 ? -17.227 15.636 11.707 1.00 40.28 91 GLN A C 1
ATOM 754 O O . GLN A 1 91 ? -16.815 14.492 11.870 1.00 40.28 91 GLN A O 1
ATOM 759 N N . THR A 1 92 ? -16.657 16.714 12.247 1.00 36.94 92 THR A N 1
ATOM 760 C CA . THR A 1 92 ? -15.603 16.801 13.272 1.00 36.94 92 THR A CA 1
ATOM 761 C C . THR A 1 92 ? -14.166 16.407 12.896 1.00 36.94 92 THR A C 1
ATOM 763 O O . THR A 1 92 ? -13.809 15.253 12.697 1.00 36.94 92 THR A O 1
ATOM 766 N N . HIS A 1 93 ? -13.321 17.443 12.881 1.00 43.41 93 HIS A N 1
ATOM 767 C CA . HIS A 1 93 ? -11.863 17.405 12.898 1.00 43.41 93 HIS A CA 1
ATOM 768 C C . HIS A 1 93 ? -11.322 16.454 13.973 1.00 43.41 93 HIS A C 1
ATOM 770 O O . HIS A 1 93 ? -11.375 16.794 15.152 1.00 43.41 93 HIS A O 1
ATOM 776 N N . GLN A 1 94 ? -10.690 15.354 13.562 1.00 35.97 94 GLN A N 1
ATOM 777 C CA . GLN A 1 94 ? -9.517 14.799 14.240 1.00 35.97 94 GLN A CA 1
ATOM 778 C C . GLN A 1 94 ? -8.566 14.243 13.172 1.00 35.97 94 GLN A C 1
ATOM 780 O O . GLN A 1 94 ? -8.917 13.333 12.423 1.00 35.97 94 GLN A O 1
ATOM 785 N N . ASN A 1 95 ? -7.372 14.831 13.071 1.00 39.69 95 ASN A N 1
ATOM 786 C CA . ASN A 1 95 ? -6.269 14.279 12.287 1.00 39.69 95 ASN A CA 1
ATOM 787 C C . ASN A 1 95 ? -5.833 12.970 12.947 1.00 39.69 95 ASN A C 1
ATOM 789 O O . ASN A 1 95 ? -5.083 12.981 13.922 1.00 39.69 95 ASN A O 1
ATOM 793 N N . VAL A 1 96 ? -6.326 11.842 12.441 1.00 43.50 96 VAL A N 1
ATOM 794 C CA . VAL A 1 96 ? -5.809 10.531 12.830 1.00 43.50 96 VAL A CA 1
ATOM 795 C C . VAL A 1 96 ? -4.580 10.265 11.967 1.00 43.50 96 VAL A C 1
ATOM 797 O O . VAL A 1 96 ? -4.693 9.835 10.822 1.00 43.50 96 VAL A O 1
ATOM 800 N N . ASN A 1 97 ? -3.405 10.567 12.515 1.00 43.34 97 ASN A N 1
ATOM 801 C CA . ASN A 1 97 ? -2.122 10.200 11.924 1.00 43.34 97 ASN A CA 1
ATOM 802 C C . ASN A 1 97 ? -1.972 8.674 12.011 1.00 43.34 97 ASN A C 1
ATOM 804 O O . ASN A 1 97 ? -1.649 8.137 13.072 1.00 43.34 97 ASN A O 1
ATOM 808 N N . VAL A 1 98 ? -2.250 7.965 10.917 1.00 50.44 98 VAL A N 1
ATOM 809 C CA . VAL A 1 98 ? -2.006 6.521 10.820 1.00 50.44 98 VAL A CA 1
ATOM 810 C C . VAL A 1 98 ? -0.680 6.323 10.102 1.00 50.44 98 VAL A C 1
ATOM 812 O O . VAL A 1 98 ? -0.595 6.502 8.893 1.00 50.44 98 VAL A O 1
ATOM 815 N N . GLU A 1 99 ? 0.355 5.978 10.862 1.00 45.28 99 GLU A N 1
ATOM 816 C CA . GLU A 1 99 ? 1.645 5.576 10.304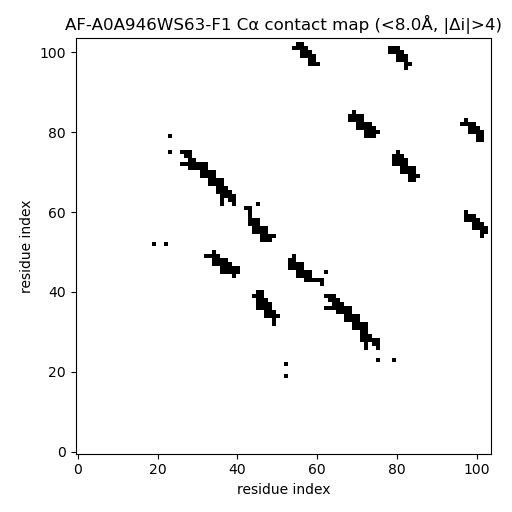 1.00 45.28 99 GLU A CA 1
ATOM 817 C C . GLU A 1 99 ? 1.517 4.185 9.686 1.00 45.28 99 GLU A C 1
ATOM 819 O O . GLU A 1 99 ? 1.084 3.246 10.360 1.00 45.28 99 GLU A O 1
ATOM 824 N N . THR A 1 100 ? 1.873 4.080 8.406 1.00 47.50 100 THR A N 1
ATOM 825 C CA . THR A 1 100 ? 1.961 2.810 7.684 1.00 47.50 100 THR A CA 1
ATOM 826 C C . THR A 1 100 ? 3.428 2.548 7.372 1.00 47.50 100 THR A C 1
ATOM 828 O O . THR A 1 100 ? 4.026 3.316 6.617 1.00 47.50 100 THR A O 1
ATOM 831 N N . ASN A 1 101 ? 4.001 1.493 7.952 1.00 48.12 101 ASN A N 1
ATOM 832 C CA . ASN A 1 101 ? 5.391 1.095 7.722 1.00 48.12 101 ASN A CA 1
ATOM 833 C C . ASN A 1 101 ? 5.450 -0.048 6.704 1.00 48.12 101 ASN A C 1
ATOM 835 O O . ASN A 1 101 ? 4.556 -0.894 6.648 1.00 48.12 101 ASN A O 1
ATOM 839 N N . ILE A 1 102 ? 6.500 -0.065 5.886 1.00 49.62 102 ILE A N 1
ATOM 840 C CA . ILE A 1 102 ? 6.723 -1.092 4.864 1.00 49.62 102 ILE A CA 1
ATOM 841 C C . ILE A 1 102 ? 8.004 -1.836 5.215 1.00 49.62 102 ILE A C 1
ATOM 843 O O . ILE A 1 102 ? 9.062 -1.219 5.342 1.00 49.62 102 ILE A O 1
ATOM 847 N N . LEU A 1 103 ? 7.891 -3.153 5.37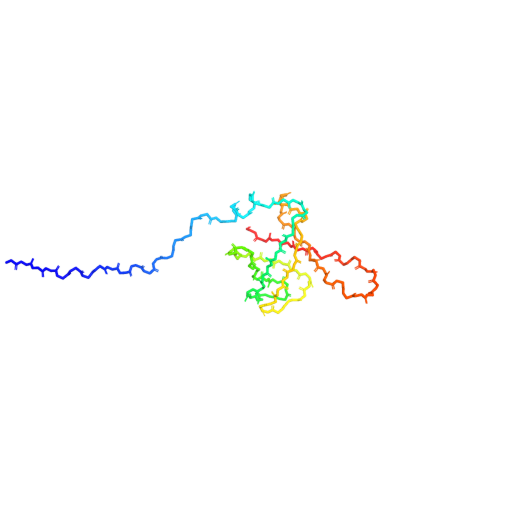6 1.00 41.31 103 LEU A N 1
ATOM 848 C CA . LEU A 1 103 ? 9.024 -4.058 5.544 1.00 41.31 103 LEU A CA 1
ATOM 849 C C . LEU A 1 103 ? 9.505 -4.483 4.149 1.00 41.31 103 LEU A C 1
ATOM 851 O O . LEU A 1 103 ? 8.702 -4.970 3.350 1.00 41.31 103 LEU A O 1
ATOM 855 N N . VAL A 1 104 ? 10.790 -4.265 3.858 1.00 37.09 104 VAL A N 1
ATOM 856 C CA . VAL A 1 104 ? 11.468 -4.674 2.613 1.00 37.09 104 VAL A CA 1
ATOM 857 C C . VAL A 1 104 ? 12.607 -5.617 2.960 1.00 37.09 104 VAL A C 1
ATOM 859 O O . VAL A 1 104 ? 13.326 -5.301 3.935 1.00 37.09 104 VAL A O 1
#

Nearest PDB structures (foldseek):
  8zx1-assembly1_D  TM=5.522E-01  e=9.172E-02  Escherichia coli
  8y5f-assembly1_D  TM=5.516E-01  e=1.342E-01  Escherichia coli
  2lyd-assembly1_A  TM=1.896E-01  e=6.369E+00  Drosophila melanogaster
  8k2v-assembly1_A  TM=2.238E-01  e=7.916E+00  Homo sapiens

Mean predicted aligned error: 11.66 Å

Secondary structure (DSSP, 8-state):
------------PPP----SHHHHTT--TT-EEEEEEEEE-SSSEEEEEETTEEEEEEESS---TT-EEEEEEEE-SSS-EEEE-----SS--------EEE--

Solvent-accessible surface area (backbone atoms only — not comparable to full-atom values): 6677 Å² total; per-residue (Å²): 138,85,86,78,81,82,79,73,81,81,74,90,76,86,83,79,88,78,76,61,62,73,59,57,75,70,61,48,72,69,40,77,45,64,34,31,28,69,40,68,81,48,90,40,33,32,34,36,32,43,96,84,46,78,39,58,33,34,33,87,66,80,79,55,69,66,39,78,45,43,32,29,29,69,35,72,71,98,55,52,28,43,35,68,58,72,81,75,66,96,72,80,95,72,91,76,86,49,71,26,52,59,78,129

Radius of gyration: 19.89 Å; Cα contacts (8 Å, |Δi|>4): 165; chains: 1; bounding box: 34×58×57 Å

Sequence (104 aa):
MIDQNRNSPKSNEYFTEGGLENFIKRLEKGMQLSGRILDCADEHQYLLRIWGYNILTESKKSFQRYDEVRLVVREVSPHLILDLVSKQNHQTHQNVNVETNILV

Foldseek 3Di:
DDDDDPPDDPDPDDDDDDACPVVLVPDDAFDKWKWFFQDDPDQFWTQIDTPNHTFTKGKPDGDDHGDIWIWGFHDSPPWTWIFTDDPPPPDDDDPPGITMGGDD

pLDDT: mean 78.33, std 21.78, range [35.97, 97.56]